Protein AF-A0A1X9XL80-F1 (afdb_monomer_lite)

Structure (mmCIF, N/CA/C/O backbone):
data_AF-A0A1X9XL80-F1
#
_entry.id   AF-A0A1X9XL80-F1
#
loop_
_atom_site.group_PDB
_atom_site.id
_atom_site.type_symbol
_atom_site.label_atom_id
_atom_site.label_alt_id
_atom_site.label_comp_id
_atom_site.label_asym_id
_atom_site.label_entity_id
_atom_site.label_seq_id
_atom_site.pdbx_PDB_ins_code
_atom_site.Cartn_x
_atom_site.Cartn_y
_atom_site.Cartn_z
_atom_site.occupancy
_atom_site.B_iso_or_equiv
_atom_site.auth_seq_id
_atom_site.auth_comp_id
_atom_site.auth_asym_id
_atom_site.auth_atom_id
_atom_site.pdbx_PDB_model_num
ATOM 1 N N . TRP A 1 1 ? 23.261 -40.455 20.446 1.00 57.69 1 TRP A N 1
ATOM 2 C CA . TRP A 1 1 ? 22.793 -40.042 21.788 1.00 57.69 1 TRP A CA 1
ATOM 3 C C . TRP A 1 1 ? 22.956 -38.532 22.033 1.00 57.69 1 TRP A C 1
ATOM 5 O O . TRP A 1 1 ? 23.339 -38.114 23.117 1.00 57.69 1 TRP A O 1
ATOM 15 N N . ARG A 1 2 ? 22.628 -37.668 21.060 1.00 59.75 2 ARG A N 1
ATOM 16 C CA . ARG A 1 2 ? 22.369 -36.254 21.365 1.00 59.75 2 ARG A CA 1
ATOM 17 C C . ARG A 1 2 ? 21.196 -35.773 20.528 1.00 59.75 2 ARG A C 1
ATOM 19 O O . ARG A 1 2 ? 21.256 -35.726 19.307 1.00 59.75 2 ARG A O 1
ATOM 26 N N . ALA A 1 3 ? 20.105 -35.541 21.237 1.00 61.25 3 ALA A N 1
ATOM 27 C CA . ALA A 1 3 ? 18.820 -35.112 20.735 1.00 61.25 3 ALA A CA 1
ATOM 28 C C . ALA A 1 3 ? 18.724 -33.575 20.718 1.00 61.25 3 ALA A C 1
ATOM 30 O O . ALA A 1 3 ? 19.357 -32.935 21.550 1.00 61.25 3 ALA A O 1
ATOM 31 N N . ARG A 1 4 ? 17.829 -33.056 19.857 1.00 70.19 4 ARG A N 1
ATOM 32 C CA . ARG A 1 4 ? 16.927 -31.894 20.069 1.00 70.19 4 ARG A CA 1
ATOM 33 C C . ARG A 1 4 ? 17.604 -30.532 20.372 1.00 70.19 4 ARG A C 1
ATOM 35 O O . ARG A 1 4 ? 18.297 -30.369 21.362 1.00 70.19 4 ARG A O 1
ATOM 42 N N . ARG A 1 5 ? 17.317 -29.451 19.644 1.00 63.84 5 ARG A N 1
ATOM 43 C CA . ARG A 1 5 ? 15.982 -28.842 19.533 1.00 63.84 5 ARG A CA 1
ATOM 44 C C . ARG A 1 5 ? 15.859 -27.949 18.296 1.00 63.84 5 ARG A C 1
ATOM 46 O O . ARG A 1 5 ? 16.612 -27.000 18.126 1.00 63.84 5 ARG A O 1
ATOM 53 N N . VAL A 1 6 ? 14.821 -28.242 17.517 1.00 72.31 6 VAL A N 1
ATOM 54 C CA . VAL A 1 6 ? 14.093 -27.284 16.683 1.00 72.31 6 VAL A CA 1
ATOM 55 C C . VAL A 1 6 ? 13.550 -26.181 17.594 1.00 72.31 6 VAL A C 1
ATOM 57 O O . VAL A 1 6 ? 13.014 -26.477 18.664 1.00 72.31 6 VAL A O 1
ATOM 60 N N . GLY A 1 7 ? 13.685 -24.926 17.178 1.00 61.62 7 GLY A N 1
ATOM 61 C CA . GLY A 1 7 ? 13.163 -23.787 17.925 1.00 61.62 7 GLY A CA 1
ATOM 62 C C . GLY A 1 7 ? 13.159 -22.500 17.113 1.00 61.62 7 GLY A C 1
ATOM 63 O O . GLY A 1 7 ? 13.722 -21.512 17.562 1.00 61.62 7 GLY A O 1
ATOM 64 N N . ASN A 1 8 ? 12.544 -22.498 15.926 1.00 68.88 8 ASN A N 1
ATOM 65 C CA . ASN A 1 8 ? 12.222 -21.245 15.244 1.00 68.88 8 ASN A CA 1
ATOM 66 C C . ASN A 1 8 ? 10.872 -20.741 15.773 1.00 68.88 8 ASN A C 1
ATOM 68 O O . ASN A 1 8 ? 9.820 -21.219 15.353 1.00 68.88 8 ASN A O 1
ATOM 72 N N . LYS A 1 9 ? 10.896 -19.828 16.748 1.00 63.22 9 LYS A N 1
ATOM 73 C CA . LYS A 1 9 ? 9.708 -19.072 17.162 1.00 63.22 9 LYS A CA 1
ATOM 74 C C . LYS A 1 9 ? 9.673 -17.771 16.367 1.00 63.22 9 LYS A C 1
ATOM 76 O O . LYS A 1 9 ? 10.267 -16.777 16.770 1.00 63.22 9 LYS A O 1
ATOM 81 N N . SER A 1 10 ? 8.960 -17.780 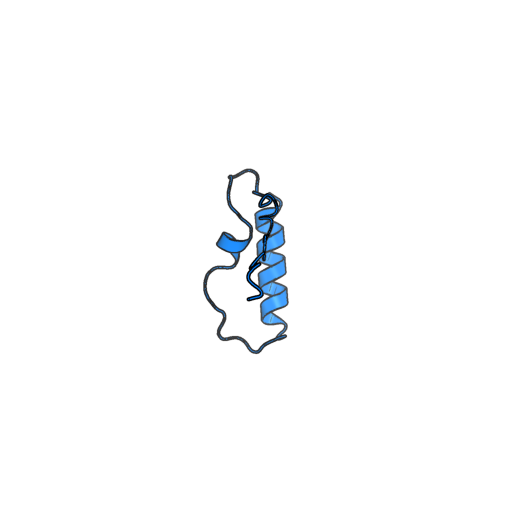15.249 1.00 58.19 10 SER A N 1
ATOM 82 C CA . SER A 1 10 ? 8.561 -16.557 14.557 1.00 58.19 10 SER A CA 1
ATOM 83 C C . SER A 1 10 ? 7.464 -15.891 15.391 1.00 58.19 10 SER A C 1
ATOM 85 O O . SER A 1 10 ? 6.336 -16.378 15.436 1.00 58.19 10 SER A O 1
ATOM 87 N N . MET A 1 11 ? 7.798 -14.827 16.122 1.00 56.91 11 MET A N 1
ATOM 88 C CA . MET A 1 11 ? 6.786 -13.979 16.750 1.00 56.91 11 MET A CA 1
ATOM 89 C C . MET A 1 11 ? 6.009 -13.267 15.645 1.00 56.91 11 MET A C 1
ATOM 91 O O . MET A 1 11 ? 6.596 -12.505 14.879 1.00 56.91 11 MET A O 1
ATOM 95 N N . ALA A 1 12 ? 4.702 -13.505 15.564 1.00 64.44 12 ALA A N 1
ATOM 96 C CA . ALA A 1 12 ? 3.825 -12.677 14.753 1.00 64.44 12 ALA A CA 1
ATOM 97 C C . ALA A 1 12 ? 3.713 -11.307 15.434 1.00 64.44 12 ALA A C 1
ATOM 99 O O . ALA A 1 12 ? 3.157 -11.186 16.526 1.00 64.44 12 ALA A O 1
ATOM 100 N N . THR A 1 13 ? 4.309 -10.286 14.821 1.00 67.81 13 THR A N 1
ATOM 101 C CA . THR A 1 13 ? 4.100 -8.890 15.205 1.00 67.81 13 THR A CA 1
ATOM 102 C C . THR A 1 13 ? 2.619 -8.552 15.061 1.00 67.81 13 THR A C 1
ATOM 104 O O . THR A 1 13 ? 2.023 -8.971 14.064 1.00 67.81 13 THR A O 1
ATOM 107 N N . PRO A 1 14 ? 2.016 -7.802 16.002 1.00 63.72 14 PRO A N 1
ATOM 108 C CA . PRO A 1 14 ? 0.635 -7.368 15.857 1.00 63.72 14 PRO A CA 1
ATOM 109 C C . PRO A 1 14 ? 0.505 -6.606 14.541 1.00 63.72 14 PRO A C 1
ATOM 111 O O . PRO A 1 14 ? 1.236 -5.645 14.288 1.00 63.72 14 PRO A O 1
ATOM 114 N N . ILE A 1 15 ? -0.379 -7.095 13.678 1.00 73.81 15 ILE A N 1
ATOM 115 C CA . ILE A 1 15 ? -0.588 -6.506 12.367 1.00 73.81 15 ILE A CA 1
ATOM 116 C C . ILE A 1 15 ? -1.262 -5.162 12.609 1.00 73.81 15 ILE A C 1
ATOM 118 O O . ILE A 1 15 ? -2.331 -5.091 13.216 1.00 73.81 15 ILE A O 1
ATOM 122 N N . LYS A 1 16 ? -0.593 -4.081 12.198 1.00 75.88 16 LYS A N 1
ATOM 123 C CA . LYS A 1 16 ? -1.215 -2.762 12.187 1.00 75.88 16 LYS A CA 1
ATOM 124 C C . LYS A 1 16 ? -2.401 -2.884 11.230 1.00 75.88 16 LYS A C 1
ATOM 126 O O . LYS A 1 16 ? -2.221 -3.294 10.083 1.00 75.88 16 LYS A O 1
ATOM 131 N N . VAL A 1 17 ? -3.589 -2.587 11.741 1.00 82.00 17 VAL A N 1
ATOM 132 C CA . VAL A 1 17 ? -4.834 -2.534 10.973 1.00 82.00 17 VAL A CA 1
ATOM 133 C C . VAL A 1 17 ? -5.248 -1.078 10.815 1.00 82.00 17 VAL A C 1
ATOM 135 O O . VAL A 1 17 ? -5.009 -0.267 11.717 1.00 82.00 17 VAL A O 1
ATOM 138 N N . ASN A 1 18 ? -5.834 -0.737 9.668 1.00 83.19 18 ASN A N 1
ATOM 139 C CA . ASN A 1 18 ? -6.407 0.590 9.466 1.00 83.19 18 ASN A CA 1
ATOM 140 C C . ASN A 1 18 ? -7.729 0.729 10.259 1.00 83.19 18 ASN A C 1
ATOM 142 O O . ASN A 1 18 ? -8.247 -0.253 10.791 1.00 83.19 18 ASN A O 1
ATOM 146 N N . ARG A 1 19 ? -8.321 1.927 10.323 1.00 80.69 19 ARG A N 1
ATOM 147 C CA . ARG A 1 19 ? -9.610 2.225 10.974 1.00 80.69 19 ARG A CA 1
ATOM 148 C C . ARG A 1 19 ? -10.744 1.284 10.545 1.00 80.69 19 ARG A C 1
ATOM 150 O O . ARG A 1 19 ? -11.602 0.947 11.352 1.00 80.69 19 ARG A O 1
ATOM 157 N N . ILE A 1 20 ? -10.727 0.844 9.290 1.00 83.94 20 ILE A N 1
ATOM 158 C CA . ILE A 1 20 ? -11.671 -0.120 8.697 1.00 83.94 20 ILE A CA 1
ATOM 159 C C . ILE A 1 20 ? -11.344 -1.591 9.019 1.00 83.94 20 ILE A C 1
ATOM 161 O O . ILE A 1 20 ? -12.022 -2.492 8.536 1.00 83.94 20 ILE A O 1
ATOM 165 N N . GLY A 1 21 ? -10.321 -1.852 9.837 1.00 83.00 21 GLY A N 1
ATOM 166 C CA . GLY A 1 21 ? -9.919 -3.197 10.255 1.00 83.00 21 GLY A CA 1
ATOM 167 C C . GLY A 1 21 ? -9.208 -4.009 9.169 1.00 83.00 21 GLY A C 1
ATOM 168 O O . GLY A 1 21 ? -9.051 -5.215 9.324 1.00 83.00 21 GLY A O 1
ATOM 169 N N . LEU A 1 22 ? -8.790 -3.370 8.073 1.00 84.94 22 LEU A N 1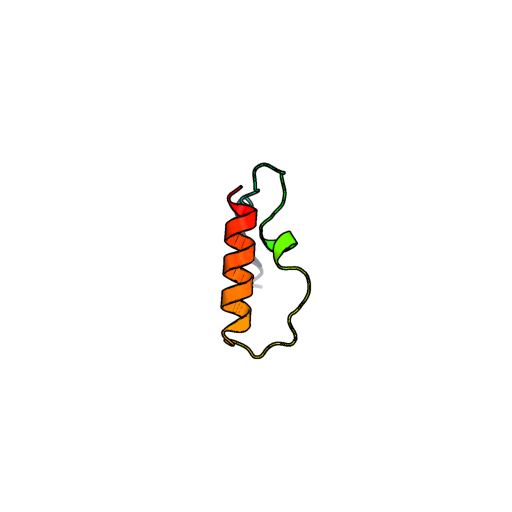
ATOM 170 C CA . LEU A 1 22 ? -8.069 -4.015 6.975 1.00 84.94 22 LEU A CA 1
ATOM 171 C C . LEU A 1 22 ? -6.555 -3.884 7.155 1.00 84.94 22 LEU A C 1
ATOM 173 O O . LEU A 1 22 ? -6.051 -2.868 7.637 1.00 84.94 22 LEU A O 1
ATOM 177 N N . GLU A 1 23 ? -5.832 -4.914 6.728 1.00 86.44 23 GLU A N 1
ATOM 178 C CA . GLU A 1 23 ? -4.370 -4.950 6.742 1.00 86.44 23 GLU A CA 1
ATOM 179 C C . GLU A 1 23 ? -3.787 -4.315 5.476 1.00 86.44 23 GLU A C 1
ATOM 181 O O . GLU A 1 23 ? -4.333 -4.490 4.386 1.00 86.44 23 GLU A O 1
ATOM 186 N N . ALA A 1 24 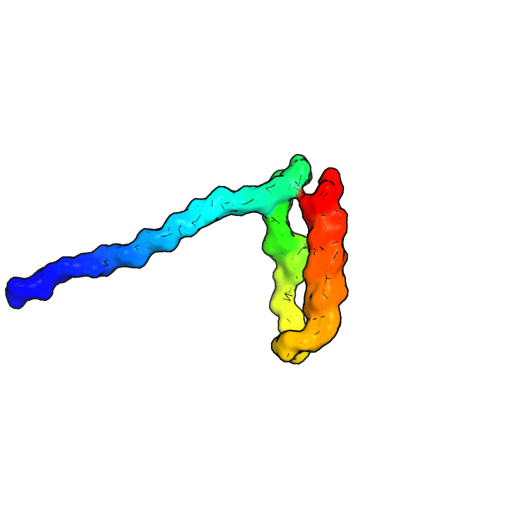? -2.612 -3.686 5.582 1.00 82.38 24 ALA A N 1
ATOM 187 C CA . ALA A 1 24 ? -1.905 -3.095 4.438 1.00 82.38 24 ALA A CA 1
ATOM 188 C C . ALA A 1 24 ? -1.644 -4.098 3.290 1.00 82.38 24 ALA A C 1
ATOM 190 O O . ALA A 1 24 ? -1.626 -3.724 2.119 1.00 82.38 24 ALA A O 1
ATOM 191 N N . GLN A 1 25 ? -1.482 -5.392 3.599 1.00 82.38 25 GLN A N 1
ATOM 192 C CA . GLN A 1 25 ? -1.276 -6.435 2.585 1.00 82.38 25 GLN A CA 1
ATOM 193 C C . GLN A 1 25 ? -2.495 -6.654 1.685 1.00 82.38 25 GLN A C 1
ATOM 195 O O . GLN A 1 25 ? -2.321 -6.974 0.511 1.00 82.38 25 GLN A O 1
ATOM 200 N N . ILE A 1 26 ? -3.713 -6.433 2.189 1.00 84.75 26 ILE A N 1
ATOM 201 C CA . ILE A 1 26 ? -4.936 -6.579 1.388 1.00 84.75 26 ILE A CA 1
ATOM 202 C C . ILE A 1 26 ? -4.973 -5.525 0.272 1.00 84.75 26 ILE A C 1
ATOM 204 O O . ILE A 1 26 ? -5.402 -5.822 -0.841 1.00 84.75 26 ILE A O 1
ATOM 208 N N . TYR A 1 27 ? -4.432 -4.331 0.526 1.00 85.69 27 TYR A N 1
ATOM 209 C CA . TYR A 1 27 ? -4.333 -3.257 -0.467 1.00 85.69 27 TYR A CA 1
ATOM 210 C C . TYR A 1 27 ? -3.295 -3.538 -1.559 1.00 85.69 27 TYR A C 1
ATOM 212 O O . TYR A 1 27 ? -3.422 -3.025 -2.669 1.00 85.69 27 TYR A O 1
ATOM 220 N N . LYS A 1 28 ? -2.277 -4.362 -1.274 1.00 84.19 28 LYS A N 1
ATOM 221 C CA . LYS A 1 28 ? -1.223 -4.699 -2.244 1.00 84.19 28 LYS A CA 1
ATOM 222 C C . LYS A 1 28 ? -1.722 -5.607 -3.369 1.00 84.19 28 LYS A C 1
ATOM 224 O O . LYS A 1 28 ? -1.177 -5.572 -4.470 1.00 84.19 28 LYS A O 1
ATOM 229 N N . GLY A 1 29 ? -2.772 -6.385 -3.111 1.00 84.69 29 GLY A N 1
ATOM 230 C CA . GLY A 1 29 ? -3.388 -7.256 -4.105 1.00 84.69 29 GLY A CA 1
ATOM 231 C C . GLY A 1 29 ? -2.485 -8.415 -4.545 1.00 84.69 29 GLY A C 1
ATOM 232 O O . GLY A 1 29 ? -1.738 -8.993 -3.756 1.00 84.69 29 GLY A O 1
ATOM 233 N N . GLY A 1 30 ? -2.614 -8.806 -5.815 1.00 84.31 30 GLY A N 1
ATOM 234 C CA . GLY A 1 30 ? -1.901 -9.942 -6.401 1.00 84.31 30 GLY A CA 1
ATOM 235 C C . GLY A 1 30 ? -0.420 -9.679 -6.698 1.00 84.31 30 GLY A C 1
ATOM 236 O O . GLY A 1 30 ? 0.100 -8.577 -6.540 1.00 84.31 30 GLY A O 1
ATOM 237 N N . LYS A 1 31 ? 0.280 -10.716 -7.171 1.00 81.69 31 LYS A N 1
ATOM 238 C CA . LYS A 1 31 ? 1.684 -10.597 -7.595 1.00 81.69 31 LYS A CA 1
ATOM 239 C C . LYS A 1 31 ? 1.790 -9.666 -8.803 1.00 81.69 31 LYS A C 1
ATOM 241 O O . LYS A 1 31 ? 1.061 -9.841 -9.778 1.00 81.69 31 LYS A O 1
ATOM 246 N N . THR A 1 32 ? 2.724 -8.721 -8.758 1.00 83.12 32 THR A N 1
ATOM 247 C CA . THR A 1 32 ? 2.997 -7.838 -9.893 1.00 83.12 32 THR A CA 1
ATOM 248 C C . THR A 1 32 ? 3.801 -8.588 -10.959 1.00 83.12 32 THR A C 1
ATOM 250 O O . THR A 1 32 ? 4.636 -9.437 -10.646 1.00 83.12 32 THR A O 1
ATOM 253 N N . THR A 1 33 ? 3.555 -8.288 -12.233 1.00 87.88 33 THR A N 1
ATOM 254 C CA . THR A 1 33 ? 4.371 -8.773 -13.366 1.00 87.88 33 THR A CA 1
ATOM 255 C C . THR A 1 33 ? 5.514 -7.812 -13.707 1.00 87.88 33 THR A C 1
ATOM 257 O O . THR A 1 33 ? 6.204 -7.974 -14.711 1.00 87.88 33 THR A O 1
ATOM 260 N N . LEU A 1 34 ? 5.696 -6.782 -12.879 1.00 83.31 34 LEU A N 1
ATOM 261 C CA . LEU A 1 34 ? 6.659 -5.708 -13.068 1.00 83.31 34 LEU A CA 1
ATOM 262 C C . LEU A 1 34 ? 8.060 -6.155 -12.651 1.00 83.31 34 LEU A C 1
ATOM 264 O O . LEU A 1 34 ? 8.229 -6.950 -11.726 1.00 83.31 34 LEU A O 1
ATOM 268 N N . CYS A 1 35 ? 9.078 -5.593 -13.304 1.00 85.94 35 CYS A N 1
ATOM 269 C CA . CYS A 1 35 ? 10.469 -5.872 -12.965 1.00 85.94 35 CYS A CA 1
ATOM 270 C C . CYS A 1 35 ? 10.758 -5.533 -11.492 1.00 85.94 35 CYS A C 1
ATOM 272 O O . CYS A 1 35 ? 10.281 -4.520 -10.963 1.00 85.94 35 CYS A O 1
ATOM 274 N N . ALA A 1 36 ? 11.579 -6.361 -10.840 1.00 80.62 36 ALA A N 1
ATOM 275 C CA . ALA A 1 36 ? 12.041 -6.107 -9.481 1.00 80.62 36 ALA A CA 1
ATOM 276 C C . ALA A 1 36 ? 12.742 -4.737 -9.413 1.00 80.62 36 ALA A C 1
ATOM 278 O O . ALA A 1 36 ? 13.646 -4.459 -10.197 1.00 80.62 36 ALA A O 1
ATOM 279 N N . GLY A 1 37 ? 12.291 -3.865 -8.508 1.00 77.62 37 GLY A N 1
ATOM 280 C CA . GLY A 1 37 ? 12.850 -2.516 -8.347 1.00 77.62 37 GLY A CA 1
ATOM 281 C C . GLY A 1 37 ? 12.400 -1.477 -9.384 1.00 77.62 37 GLY A C 1
ATOM 282 O O . GLY A 1 37 ? 12.946 -0.379 -9.411 1.00 77.62 37 GLY A O 1
ATOM 2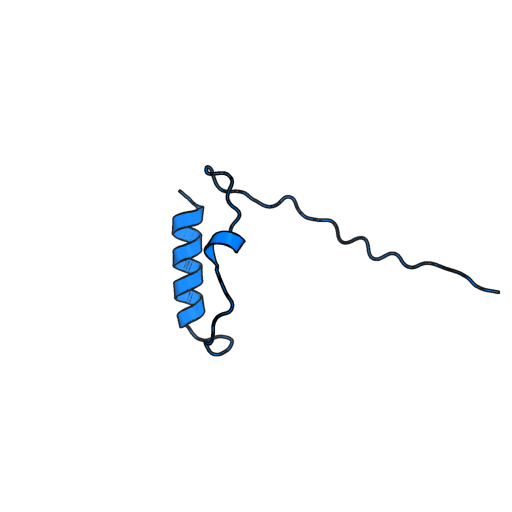83 N N . CYS A 1 38 ? 11.407 -1.772 -10.231 1.00 83.06 38 CYS A N 1
ATOM 284 C CA . CYS A 1 38 ? 10.862 -0.780 -11.159 1.00 83.06 38 CYS A CA 1
ATOM 285 C C . CYS A 1 38 ? 10.035 0.290 -10.422 1.00 8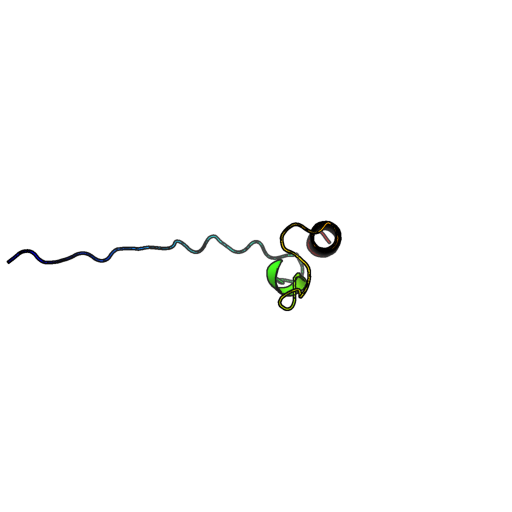3.06 38 CYS A C 1
ATOM 287 O O . CYS A 1 38 ? 9.264 -0.038 -9.517 1.00 83.06 38 CYS A O 1
ATOM 289 N N . GLY A 1 39 ? 10.129 1.554 -10.853 1.00 84.12 39 GLY A N 1
ATOM 290 C CA . GLY A 1 39 ? 9.417 2.690 -10.243 1.00 84.12 39 GLY A CA 1
ATOM 291 C C . GLY A 1 39 ? 7.891 2.535 -10.182 1.00 84.12 39 GLY A C 1
ATOM 292 O O . GLY A 1 39 ? 7.246 3.131 -9.325 1.00 84.12 39 GLY A O 1
ATOM 293 N N . HIS A 1 40 ? 7.307 1.663 -11.008 1.00 86.31 40 HIS A N 1
ATOM 294 C CA . HIS A 1 40 ? 5.888 1.302 -10.938 1.00 86.31 40 HIS A CA 1
ATOM 295 C C . HIS A 1 40 ? 5.475 0.712 -9.574 1.00 86.31 40 HIS A C 1
ATOM 297 O O . HIS A 1 40 ? 4.357 0.945 -9.108 1.00 86.31 40 HIS A O 1
ATOM 303 N N . ASN A 1 41 ? 6.382 -0.003 -8.898 1.00 83.81 41 ASN A N 1
ATOM 304 C CA . ASN A 1 41 ? 6.124 -0.506 -7.548 1.00 83.81 41 ASN A CA 1
ATOM 305 C C . ASN A 1 41 ? 6.109 0.640 -6.522 1.00 83.81 41 ASN A C 1
ATOM 307 O O . ASN A 1 41 ? 5.273 0.628 -5.627 1.00 83.81 41 ASN A O 1
ATOM 311 N N . ALA A 1 42 ? 6.949 1.668 -6.700 1.00 85.81 42 ALA A N 1
ATOM 312 C CA . ALA A 1 42 ? 6.986 2.827 -5.805 1.00 85.81 42 ALA A CA 1
ATOM 313 C C . ALA A 1 42 ? 5.682 3.640 -5.858 1.00 85.81 42 ALA A C 1
ATOM 315 O O . ALA A 1 42 ? 5.200 4.102 -4.828 1.00 85.81 42 ALA A O 1
ATOM 316 N N . ILE A 1 43 ? 5.074 3.775 -7.042 1.00 88.75 43 ILE A N 1
ATOM 317 C CA . ILE A 1 43 ? 3.763 4.430 -7.187 1.00 88.75 43 ILE A CA 1
ATOM 318 C C . ILE A 1 43 ? 2.686 3.621 -6.461 1.00 88.75 43 ILE A C 1
ATOM 320 O O . ILE A 1 43 ? 1.902 4.178 -5.696 1.00 88.75 43 ILE A O 1
ATOM 324 N N . SER A 1 44 ? 2.676 2.302 -6.669 1.00 87.81 44 SER A N 1
ATOM 325 C CA . SER A 1 44 ? 1.697 1.406 -6.045 1.00 87.81 44 SER A CA 1
ATOM 326 C C . SER A 1 44 ? 1.785 1.452 -4.517 1.00 87.81 44 SER A C 1
ATOM 328 O O . SER A 1 44 ? 0.762 1.542 -3.848 1.00 87.81 44 SER A O 1
ATOM 330 N N . GLU A 1 45 ? 2.999 1.469 -3.960 1.00 87.19 45 GLU A N 1
ATOM 331 C CA . GLU A 1 45 ? 3.224 1.592 -2.515 1.00 87.19 45 GLU A CA 1
ATOM 332 C C . GLU A 1 45 ? 2.700 2.922 -1.956 1.00 87.19 45 GLU A C 1
ATOM 334 O O . GLU A 1 45 ? 2.012 2.922 -0.941 1.00 87.19 45 GLU A O 1
ATOM 339 N N . ARG A 1 46 ? 2.909 4.047 -2.656 1.00 90.31 46 ARG A N 1
ATOM 340 C CA . ARG A 1 46 ? 2.395 5.357 -2.210 1.00 90.31 46 ARG A CA 1
ATOM 341 C C . ARG A 1 46 ? 0.876 5.458 -2.243 1.00 90.31 46 ARG A C 1
ATOM 343 O O . ARG A 1 46 ? 0.294 6.127 -1.395 1.00 90.31 46 ARG A O 1
ATOM 350 N N . ILE A 1 47 ? 0.238 4.801 -3.209 1.00 90.12 47 ILE A N 1
ATOM 351 C CA . ILE A 1 47 ? -1.223 4.706 -3.263 1.00 90.12 47 ILE A CA 1
ATOM 352 C C . ILE A 1 47 ? -1.729 3.915 -2.052 1.00 90.12 47 ILE A C 1
ATOM 354 O O . ILE A 1 47 ? -2.644 4.370 -1.371 1.00 90.12 47 ILE A O 1
ATOM 358 N N . ILE A 1 48 ? -1.115 2.764 -1.755 1.00 89.88 48 ILE A N 1
ATOM 359 C CA . ILE A 1 48 ? -1.487 1.930 -0.604 1.00 89.88 48 ILE A CA 1
ATOM 360 C C . ILE A 1 48 ? -1.373 2.722 0.698 1.00 89.88 48 ILE A C 1
ATOM 362 O O . ILE A 1 48 ? -2.331 2.731 1.465 1.00 89.88 48 ILE A O 1
ATOM 366 N N . ASP A 1 49 ? -0.261 3.426 0.916 1.00 88.50 49 ASP A N 1
ATOM 367 C CA . ASP A 1 49 ? -0.048 4.231 2.123 1.00 88.50 49 ASP A CA 1
ATOM 368 C C . ASP A 1 49 ? -1.143 5.299 2.292 1.00 88.50 49 ASP A C 1
ATOM 370 O O . ASP A 1 49 ? -1.741 5.408 3.360 1.00 88.50 49 ASP A O 1
ATOM 374 N N . ALA A 1 50 ? -1.495 6.018 1.218 1.00 89.56 50 ALA A N 1
ATOM 375 C CA . ALA A 1 50 ? -2.535 7.048 1.257 1.00 89.56 50 ALA A CA 1
ATOM 376 C C . ALA A 1 50 ? -3.924 6.491 1.616 1.00 89.56 50 ALA A C 1
ATOM 378 O O . ALA A 1 50 ? -4.666 7.119 2.367 1.00 89.56 50 ALA A O 1
ATOM 379 N N . PHE A 1 51 ? -4.287 5.310 1.104 1.00 86.00 51 PHE A N 1
ATOM 380 C CA . PHE A 1 51 ? -5.557 4.654 1.445 1.00 86.00 51 PHE A CA 1
ATOM 381 C C . PHE A 1 51 ? -5.542 3.972 2.814 1.00 86.00 51 PHE A C 1
ATOM 383 O O . PHE A 1 51 ? -6.597 3.768 3.417 1.00 86.00 51 PHE A O 1
ATOM 390 N N . TYR A 1 52 ? -4.358 3.604 3.291 1.00 86.94 52 TYR A N 1
ATOM 391 C CA . TYR A 1 52 ? -4.161 2.948 4.571 1.00 86.94 52 TYR A CA 1
ATOM 392 C C . TYR A 1 52 ? -4.095 3.937 5.749 1.00 86.94 52 TYR A C 1
ATOM 394 O O . TYR A 1 52 ? -4.275 3.526 6.889 1.00 86.94 52 TYR A O 1
ATOM 402 N N . GLU A 1 53 ? -3.853 5.226 5.512 1.00 83.62 53 GLU A N 1
ATOM 403 C CA . GLU A 1 53 ? -3.818 6.254 6.566 1.00 83.62 53 GLU A CA 1
ATOM 404 C C . GLU A 1 53 ? -5.160 6.980 6.808 1.00 83.62 53 GLU A C 1
ATOM 406 O O . GLU A 1 53 ? -5.251 7.776 7.745 1.00 83.62 53 GLU A O 1
ATOM 411 N N . MET A 1 54 ? -6.202 6.704 6.010 1.00 73.38 54 MET A N 1
ATOM 412 C CA . MET A 1 54 ? -7.561 7.271 6.158 1.00 73.38 54 MET A CA 1
ATOM 413 C C . MET A 1 54 ? -8.427 6.520 7.17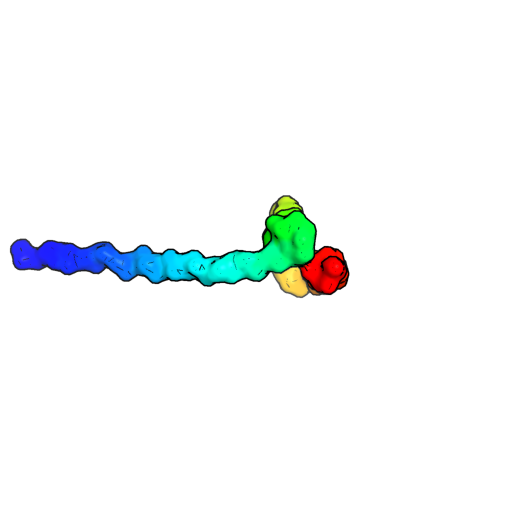7 1.00 73.38 54 MET A C 1
ATOM 415 O O . MET A 1 54 ? -9.109 7.188 7.994 1.00 73.38 54 MET A O 1
#

Sequence (54 aa):
WRARRVGNKSMATPIKVNRIGLEAQIYKGGKTTLCAGCGHNAISERIIDAFYEM

Foldseek 3Di:
DDDDDDDDDDDDDPFDAAPVRHGLVVQLDDDDPDDDPDCVVVVSSVVSVVVRHD

Secondary structure (DSSP, 8-state):
------------PPPPB-TTS-BHHHHH-S---SPTT-HHHHHHHHHHHHHH--

pLDDT: mean 78.84, std 9.94, range [56.91, 90.31]

Radius of gyration: 17.81 Å; chains: 1; bounding box: 34×47×35 Å